Protein AF-A0A1E7EPD3-F1 (afdb_monomer_lite)

Radius of gyration: 16.12 Å; chains: 1; bounding box: 49×32×37 Å

Organism: NCBI:txid635003

pLDDT: mean 87.14, std 15.81, range [34.03, 98.56]

Secondary structure (DSSP, 8-state):
-----PPP-----S-EES--GGGGGTS-HHHHHHHHTEEEEE--HHHHHHGGGS--SS---TT-EEEEEGGGTTS-GGGS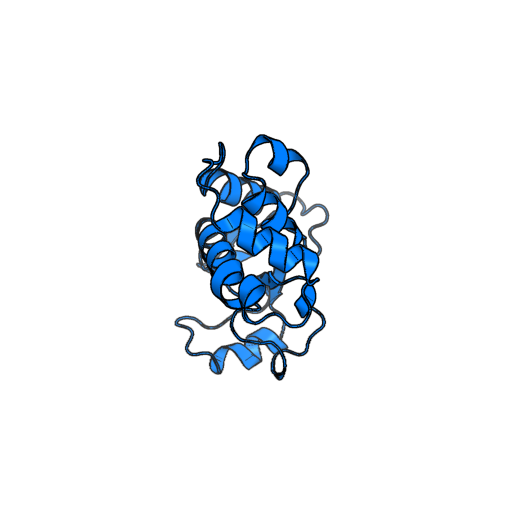PTTSEEE-SSTTHHHHHHHHHIIIIITTT-TTS-HHHHHHHHHHHT--PPPSS-HHHHHHHHHHTT--EETTEE-

Sequence (155 aa):
MLVNNLPERKDGSFPVVLYQESDEHKLTAYQCLLRKQLELFEADEDDVRCSTRQGRTAPIKLGQVGLRCRHCAGVQLAARTKGAAYYSQTVEGIYQIAQNMSKVHLCERCYRIPRDVRRQLIVLRSDCRRAIGGKEYWSENIRSLGVYVEEGILR

Structure (mmCIF, N/CA/C/O backbone):
data_AF-A0A1E7EPD3-F1
#
_entry.id   AF-A0A1E7EPD3-F1
#
loop_
_atom_site.group_PDB
_atom_site.id
_atom_site.type_symbol
_atom_site.label_atom_id
_atom_site.label_alt_id
_atom_site.label_comp_id
_atom_site.label_asym_id
_atom_site.label_entity_id
_atom_site.label_seq_id
_atom_site.pdbx_PDB_ins_code
_atom_site.Cartn_x
_atom_site.Cartn_y
_atom_site.Cartn_z
_atom_site.occupancy
_atom_site.B_iso_or_equiv
_atom_site.auth_seq_id
_atom_site.auth_comp_id
_atom_site.auth_asym_id
_atom_site.auth_atom_id
_atom_site.pdbx_PDB_model_num
ATOM 1 N N . MET A 1 1 ? -36.359 15.183 15.515 1.00 36.44 1 MET A N 1
ATOM 2 C CA . MET A 1 1 ? -35.625 13.901 15.517 1.00 36.44 1 MET A CA 1
ATOM 3 C C . MET A 1 1 ? -34.859 13.839 14.207 1.00 36.44 1 MET A C 1
ATOM 5 O O . MET A 1 1 ? -35.481 13.684 13.167 1.00 36.44 1 MET A O 1
ATOM 9 N N . LEU A 1 2 ? -33.560 14.144 14.234 1.00 34.03 2 LEU A N 1
ATOM 10 C CA . LEU A 1 2 ? -32.726 14.180 13.032 1.00 34.03 2 LEU A CA 1
ATOM 11 C C . LEU A 1 2 ? -32.386 12.741 12.647 1.00 34.03 2 LEU A C 1
ATOM 13 O O . LEU A 1 2 ? -31.666 12.053 13.365 1.00 34.03 2 LEU A O 1
ATOM 17 N N . VAL A 1 3 ? -32.967 12.284 11.542 1.00 36.56 3 VAL A N 1
ATOM 18 C CA . VAL A 1 3 ? -32.624 11.009 10.918 1.00 36.56 3 VAL A CA 1
ATOM 19 C C . VAL A 1 3 ? -31.264 11.223 10.258 1.00 36.56 3 VAL A C 1
ATOM 21 O O . VAL A 1 3 ? -31.161 11.916 9.246 1.00 36.56 3 VAL A O 1
ATOM 24 N N . ASN A 1 4 ? -30.207 10.716 10.891 1.00 36.16 4 ASN A N 1
ATOM 25 C CA . ASN A 1 4 ? -28.867 10.698 10.319 1.00 36.16 4 ASN A CA 1
ATOM 26 C C . ASN A 1 4 ? -28.889 9.787 9.086 1.00 36.16 4 ASN A C 1
ATOM 28 O O . ASN A 1 4 ? -28.739 8.574 9.199 1.00 36.16 4 ASN A O 1
ATOM 32 N N . ASN A 1 5 ? -29.096 10.382 7.911 1.00 39.28 5 ASN A N 1
ATOM 33 C CA . ASN A 1 5 ? -28.834 9.743 6.627 1.00 39.28 5 ASN A CA 1
ATOM 34 C C . ASN A 1 5 ? -27.314 9.608 6.460 1.00 39.28 5 ASN A C 1
ATOM 36 O O . ASN A 1 5 ? -26.681 10.428 5.796 1.00 39.28 5 ASN A O 1
ATOM 40 N N . LEU A 1 6 ? -26.717 8.588 7.085 1.00 41.56 6 LEU A N 1
ATOM 41 C CA . LEU A 1 6 ? -25.477 8.047 6.541 1.00 41.56 6 LEU A CA 1
ATOM 42 C C . LEU A 1 6 ? -25.839 7.351 5.222 1.00 41.56 6 LEU A C 1
ATOM 44 O O . LEU A 1 6 ? -26.786 6.563 5.210 1.00 41.56 6 LEU A O 1
ATOM 48 N N . PRO A 1 7 ? -25.135 7.640 4.117 1.00 41.34 7 PRO A N 1
ATOM 49 C CA . PRO A 1 7 ? -25.378 6.948 2.862 1.00 41.34 7 PRO A CA 1
ATOM 50 C C . PRO A 1 7 ? -25.185 5.443 3.073 1.00 41.34 7 PRO A C 1
ATOM 52 O O . PRO A 1 7 ? -24.144 5.004 3.567 1.00 41.34 7 PRO A O 1
ATOM 55 N N . GLU A 1 8 ? -26.213 4.669 2.725 1.00 40.56 8 GLU A N 1
ATOM 56 C CA . GLU A 1 8 ? -26.187 3.207 2.715 1.00 40.56 8 GLU A CA 1
ATOM 57 C C . GLU A 1 8 ? -24.937 2.715 1.967 1.00 40.56 8 GLU A C 1
ATOM 59 O O . GLU A 1 8 ? -24.732 3.028 0.790 1.00 40.56 8 GLU A O 1
ATOM 64 N N . ARG A 1 9 ? -24.080 1.958 2.670 1.00 47.81 9 ARG A N 1
ATOM 65 C CA . ARG A 1 9 ? -22.883 1.318 2.110 1.00 47.81 9 ARG A CA 1
ATOM 66 C C . ARG A 1 9 ? -23.313 0.336 1.014 1.00 47.81 9 ARG A C 1
ATOM 68 O O . ARG A 1 9 ? -23.762 -0.765 1.316 1.00 47.81 9 ARG A O 1
ATOM 75 N N . LYS A 1 10 ? -23.163 0.719 -0.255 1.00 47.12 10 LYS A N 1
ATOM 76 C CA . LYS A 1 10 ? -23.269 -0.209 -1.389 1.00 47.12 10 LYS A CA 1
ATOM 77 C C . LYS A 1 10 ? -21.983 -1.036 -1.478 1.00 47.12 10 LYS A C 1
ATOM 79 O O . LYS A 1 10 ? -20.938 -0.470 -1.770 1.00 47.12 10 LYS A O 1
ATOM 84 N N . ASP A 1 11 ? -22.082 -2.334 -1.180 1.00 48.59 11 ASP A N 1
ATOM 85 C CA . ASP A 1 11 ? -21.107 -3.410 -1.436 1.00 48.59 11 ASP A CA 1
ATOM 86 C C . ASP A 1 11 ? -19.619 -3.019 -1.380 1.00 48.59 11 ASP A C 1
ATOM 88 O O . ASP A 1 11 ? -18.936 -2.861 -2.390 1.00 48.59 11 ASP A O 1
ATOM 92 N N . GLY A 1 12 ? -19.111 -2.924 -0.147 1.00 51.66 12 GLY A N 1
ATOM 93 C CA . GLY A 1 12 ? -17.693 -2.824 0.197 1.00 51.66 12 GLY A CA 1
ATOM 94 C C . GLY A 1 12 ? -17.217 -4.063 0.958 1.00 51.66 12 GLY A C 1
ATOM 95 O O . GLY A 1 12 ? -16.880 -3.965 2.134 1.00 51.66 12 GLY A O 1
ATOM 96 N N . SER A 1 13 ? -17.220 -5.245 0.326 1.00 73.56 13 SER A N 1
ATOM 97 C CA . SER A 1 13 ? -16.609 -6.436 0.929 1.00 73.56 13 SER A CA 1
ATOM 98 C C . SER A 1 13 ? -15.105 -6.411 0.679 1.00 73.56 13 SER A C 1
ATOM 100 O O . SER A 1 13 ? -14.641 -6.678 -0.432 1.00 73.56 13 SER A O 1
ATOM 102 N N . PHE A 1 14 ? -14.325 -6.096 1.706 1.00 86.62 14 PHE A N 1
ATOM 103 C CA . PHE A 1 14 ? -12.897 -6.365 1.659 1.00 86.62 14 PHE A CA 1
ATOM 104 C C . PHE A 1 14 ? -12.641 -7.876 1.475 1.00 86.62 14 PHE A C 1
ATOM 106 O O . PHE A 1 14 ? -13.402 -8.698 1.988 1.00 86.62 14 PHE A O 1
ATOM 113 N N . PRO A 1 15 ? -11.556 -8.271 0.786 1.00 94.62 15 PRO A N 1
ATOM 114 C CA . PRO A 1 15 ? -10.511 -7.416 0.226 1.00 94.62 15 PRO A CA 1
ATOM 115 C C . PRO A 1 15 ? -10.867 -6.799 -1.139 1.00 94.62 15 PRO A C 1
ATOM 117 O O . PRO A 1 15 ? -11.561 -7.413 -1.943 1.00 94.62 15 PRO A O 1
ATOM 120 N N . VAL A 1 16 ? -10.307 -5.620 -1.438 1.00 95.75 16 VAL A N 1
ATOM 121 C CA . VAL A 1 16 ? -10.457 -4.942 -2.742 1.00 95.75 16 VAL A CA 1
ATOM 122 C C . VAL A 1 16 ? -9.097 -4.638 -3.366 1.00 95.75 16 VAL A C 1
ATOM 124 O O . VAL A 1 16 ? -8.230 -4.033 -2.734 1.00 95.75 16 VAL A O 1
ATOM 127 N N . VAL A 1 17 ? -8.887 -5.062 -4.615 1.00 96.88 17 VAL A N 1
ATOM 128 C CA . VAL A 1 17 ? -7.661 -4.756 -5.373 1.00 96.88 17 VAL A CA 1
ATOM 129 C C . VAL A 1 17 ? -7.631 -3.267 -5.711 1.00 96.88 17 VAL A C 1
ATOM 131 O O . VAL A 1 17 ? -8.635 -2.712 -6.141 1.00 96.88 17 VAL A O 1
ATOM 134 N N . LEU A 1 18 ? -6.473 -2.622 -5.542 1.00 95.94 18 LEU A N 1
ATOM 135 C CA . LEU A 1 18 ? -6.362 -1.174 -5.741 1.00 95.94 18 LEU A CA 1
ATOM 136 C C . LEU A 1 18 ? -6.504 -0.733 -7.196 1.00 95.94 18 LEU A C 1
ATOM 138 O O . LEU A 1 18 ? -6.889 0.403 -7.444 1.00 95.94 18 LEU A O 1
ATOM 142 N N . TYR A 1 19 ? -6.114 -1.572 -8.152 1.00 97.00 19 TYR A N 1
ATOM 143 C CA . TYR A 1 19 ? -6.129 -1.185 -9.558 1.00 97.00 19 TYR A CA 1
ATOM 144 C C . TYR A 1 19 ? -7.549 -0.933 -10.074 1.00 97.00 19 TYR A C 1
ATOM 146 O O . TYR A 1 19 ? -8.440 -1.757 -9.882 1.00 97.00 19 TYR A O 1
ATOM 154 N N . GLN A 1 20 ? -7.703 0.166 -10.807 1.00 94.69 20 GLN A N 1
ATOM 155 C CA . GLN A 1 20 ? -8.887 0.495 -11.594 1.00 94.69 20 GLN A CA 1
ATOM 156 C C . GLN A 1 20 ? -8.468 0.881 -13.014 1.00 94.69 20 GLN A C 1
ATOM 158 O O . GLN A 1 20 ? -7.373 1.399 -13.218 1.00 94.69 20 GLN A O 1
ATOM 163 N N . GLU A 1 21 ? -9.339 0.673 -14.001 1.00 94.56 21 GLU A N 1
ATOM 164 C CA . GLU A 1 21 ? -9.034 0.983 -15.410 1.00 94.56 21 GLU A CA 1
ATOM 165 C C . GLU A 1 21 ? -8.655 2.460 -15.618 1.00 94.56 21 GLU A C 1
ATOM 167 O O . GLU A 1 21 ? -7.738 2.772 -16.377 1.00 94.56 21 GLU A O 1
ATOM 172 N N . SER A 1 22 ? -9.268 3.375 -14.856 1.00 92.69 22 SER A N 1
ATOM 173 C CA . SER A 1 22 ? -8.950 4.809 -14.882 1.00 92.69 22 SER A CA 1
ATOM 174 C C . SER A 1 22 ? -7.504 5.137 -14.494 1.00 92.69 22 SER A C 1
ATOM 176 O O . SER A 1 22 ? -7.017 6.220 -14.834 1.00 92.69 22 SER A O 1
ATOM 178 N N . ASP A 1 23 ? -6.804 4.224 -13.809 1.00 94.44 23 ASP A N 1
ATOM 179 C CA . ASP A 1 23 ? -5.403 4.398 -13.427 1.00 94.44 23 ASP A CA 1
ATOM 180 C C . ASP A 1 23 ? -4.511 4.600 -14.653 1.00 94.44 23 ASP A C 1
ATOM 182 O O . ASP A 1 23 ? -3.563 5.377 -14.589 1.00 94.44 23 ASP A O 1
ATOM 186 N N . GLU A 1 24 ? -4.815 3.958 -15.784 1.00 93.50 24 GLU A N 1
ATOM 187 C CA . GLU A 1 24 ? -3.968 3.999 -16.986 1.00 93.50 24 GLU A CA 1
ATOM 188 C C . GLU A 1 24 ? -3.881 5.394 -17.617 1.00 93.50 24 GLU A C 1
ATOM 190 O O . GLU A 1 24 ? -2.916 5.707 -18.312 1.00 93.50 24 GLU A O 1
ATOM 195 N N . HIS A 1 25 ? -4.844 6.266 -17.315 1.00 92.44 25 HIS A N 1
ATOM 196 C CA . HIS A 1 25 ? -4.864 7.654 -17.773 1.00 92.44 25 HIS A CA 1
ATOM 197 C C . HIS A 1 25 ? -4.261 8.640 -16.766 1.00 92.44 25 HIS A C 1
ATOM 199 O O . HIS A 1 25 ? -4.110 9.824 -17.074 1.00 92.44 25 HIS A O 1
ATOM 205 N N . LYS A 1 26 ? -3.963 8.189 -15.543 1.00 92.75 26 LYS A N 1
ATOM 206 C CA . LYS A 1 26 ? -3.548 9.057 -14.431 1.00 92.75 26 LYS A CA 1
ATOM 207 C C . LYS A 1 26 ? -2.172 8.691 -13.891 1.00 92.75 26 LYS A C 1
ATOM 209 O O . LYS A 1 26 ? -1.413 9.579 -13.516 1.00 92.75 26 LYS A O 1
ATOM 214 N N . LEU A 1 27 ? -1.824 7.414 -13.867 1.00 93.75 27 LEU A N 1
ATOM 215 C CA . LEU A 1 27 ? -0.644 6.882 -13.201 1.00 93.75 27 LEU A CA 1
ATOM 216 C C . LEU A 1 27 ? 0.385 6.349 -14.200 1.00 93.75 27 LEU A C 1
ATOM 218 O O . LEU A 1 27 ? 0.097 6.099 -15.368 1.00 93.75 27 LEU A O 1
ATOM 222 N N . THR A 1 28 ? 1.624 6.176 -13.741 1.00 93.62 28 THR A N 1
ATOM 223 C CA . THR A 1 28 ? 2.655 5.523 -14.561 1.00 93.62 28 THR A CA 1
ATOM 224 C C . THR A 1 28 ? 2.386 4.026 -14.678 1.00 93.62 28 THR A C 1
ATOM 226 O O . THR A 1 28 ? 1.778 3.421 -13.794 1.00 93.62 28 THR A O 1
ATOM 229 N N . ALA A 1 29 ? 2.947 3.384 -15.708 1.00 95.25 29 ALA A N 1
ATOM 230 C CA . ALA A 1 29 ? 2.900 1.926 -15.849 1.00 95.25 29 ALA A CA 1
ATOM 231 C C . ALA A 1 29 ? 3.409 1.196 -14.589 1.00 95.25 29 ALA A C 1
ATOM 233 O O . ALA A 1 29 ? 2.841 0.179 -14.194 1.00 95.25 29 ALA A O 1
ATOM 234 N N . TYR A 1 30 ? 4.431 1.745 -13.916 1.00 95.75 30 TYR A N 1
ATOM 235 C CA . TYR A 1 30 ? 4.903 1.245 -12.623 1.00 95.75 30 TYR A CA 1
ATOM 236 C C . TYR A 1 30 ? 3.794 1.255 -11.564 1.00 95.75 30 TYR A C 1
ATOM 238 O O . TYR A 1 30 ? 3.548 0.241 -10.914 1.00 95.75 30 TYR A O 1
ATOM 246 N N . GLN A 1 31 ? 3.121 2.393 -11.387 1.00 95.56 31 GLN A N 1
ATOM 247 C CA . GLN A 1 31 ? 2.075 2.546 -10.380 1.00 95.56 31 GLN A CA 1
ATOM 248 C C . GLN A 1 31 ? 0.836 1.704 -10.704 1.00 95.56 31 GLN A C 1
ATOM 250 O O . GLN A 1 31 ? 0.291 1.080 -9.794 1.00 95.56 31 GLN A O 1
ATOM 255 N N . CYS A 1 32 ? 0.436 1.608 -11.976 1.00 96.75 32 CYS A N 1
ATOM 256 C CA . CYS A 1 32 ? -0.636 0.708 -12.408 1.00 96.75 32 CYS A CA 1
ATOM 257 C C . CYS A 1 32 ? -0.286 -0.751 -12.095 1.00 96.75 32 CYS A C 1
ATOM 259 O O . CYS A 1 32 ? -1.076 -1.466 -11.477 1.00 96.75 32 CYS A O 1
ATOM 261 N N . LEU A 1 33 ? 0.922 -1.198 -12.465 1.00 97.69 33 LEU A N 1
ATOM 262 C CA . LEU A 1 33 ? 1.365 -2.563 -12.191 1.00 97.69 33 LEU A CA 1
ATOM 263 C C . LEU A 1 33 ? 1.429 -2.841 -10.687 1.00 97.69 33 LEU A C 1
ATOM 265 O O . LEU A 1 33 ? 0.998 -3.910 -10.257 1.00 97.69 33 LEU A O 1
ATOM 269 N N . LEU A 1 34 ? 1.921 -1.884 -9.895 1.00 97.62 34 LEU A N 1
ATOM 270 C CA . LEU A 1 34 ? 1.959 -1.976 -8.440 1.00 97.62 34 LEU A CA 1
ATOM 271 C C . LEU A 1 34 ? 0.551 -2.140 -7.863 1.00 97.62 34 LEU A C 1
ATOM 273 O O . LEU A 1 34 ? 0.318 -3.085 -7.116 1.00 97.62 34 LEU A O 1
ATOM 277 N N . ARG A 1 35 ? -0.402 -1.287 -8.251 1.00 97.81 35 ARG A N 1
ATOM 278 C CA . ARG A 1 35 ? -1.794 -1.350 -7.775 1.00 97.81 35 ARG A CA 1
ATOM 279 C C . ARG A 1 35 ? -2.474 -2.676 -8.117 1.00 97.81 35 ARG A C 1
ATOM 281 O O . ARG A 1 35 ? -3.232 -3.183 -7.300 1.00 97.81 35 ARG A O 1
ATOM 288 N N . LYS A 1 36 ? -2.121 -3.318 -9.240 1.00 98.44 36 LYS A N 1
ATOM 289 C CA . LYS A 1 36 ? -2.599 -4.675 -9.584 1.00 98.44 36 LYS A CA 1
ATOM 290 C C . LYS A 1 36 ? -2.130 -5.759 -8.597 1.00 98.44 36 LYS A C 1
ATOM 292 O O . LYS A 1 36 ? -2.750 -6.822 -8.535 1.00 98.44 36 LYS A O 1
ATOM 297 N N . GLN A 1 37 ? -1.056 -5.516 -7.833 1.00 98.56 37 GLN A N 1
ATOM 298 C CA . GLN A 1 37 ? -0.485 -6.463 -6.857 1.00 98.56 37 GLN A CA 1
ATOM 299 C C . GLN A 1 37 ? -0.933 -6.206 -5.413 1.00 98.56 37 GLN A C 1
ATOM 301 O O . GLN A 1 37 ? -0.556 -6.959 -4.509 1.00 98.56 37 GLN A O 1
ATOM 306 N N . LEU A 1 38 ? -1.694 -5.140 -5.186 1.00 98.31 38 LEU A N 1
ATOM 307 C CA . LEU A 1 38 ? -2.052 -4.664 -3.861 1.00 98.31 38 LEU A CA 1
ATOM 308 C C . LEU A 1 38 ? -3.557 -4.719 -3.668 1.00 98.31 38 LEU A C 1
ATOM 310 O O . LEU A 1 38 ? -4.321 -4.398 -4.576 1.00 98.31 38 LEU A O 1
ATOM 314 N N . GLU A 1 39 ? -3.963 -5.077 -2.462 1.00 97.69 39 GLU A N 1
ATOM 315 C CA . GLU A 1 39 ? -5.357 -5.022 -2.050 1.00 97.69 39 GLU A CA 1
ATOM 316 C C . GLU A 1 39 ? -5.483 -4.379 -0.674 1.00 97.69 39 GLU A C 1
ATOM 318 O O . GLU A 1 39 ? -4.609 -4.537 0.190 1.00 97.69 39 GLU A O 1
ATOM 323 N N . LEU A 1 40 ? -6.569 -3.637 -0.490 1.00 97.31 40 LEU A N 1
ATOM 324 C CA . LEU A 1 40 ? -7.026 -3.245 0.829 1.00 97.31 40 LEU A CA 1
ATOM 325 C C . LEU A 1 40 ? -7.730 -4.425 1.486 1.00 97.31 40 LEU A C 1
ATOM 327 O O . LEU A 1 40 ? -8.340 -5.250 0.805 1.00 97.31 40 LEU A O 1
ATOM 331 N N . PHE A 1 41 ? -7.654 -4.489 2.807 1.00 96.19 41 PHE A N 1
ATOM 332 C CA . PHE A 1 41 ? -8.328 -5.502 3.606 1.00 96.19 41 PHE A CA 1
ATOM 333 C C . PHE A 1 41 ? -8.669 -4.953 4.990 1.00 96.19 41 PHE A C 1
ATOM 335 O O . PHE A 1 41 ? -8.012 -4.024 5.452 1.00 96.19 41 PHE A O 1
ATOM 342 N N . GLU A 1 42 ? -9.640 -5.558 5.663 1.00 95.44 42 GLU A N 1
ATOM 343 C CA . GLU A 1 42 ? -9.917 -5.289 7.074 1.00 95.44 42 GLU A CA 1
ATOM 344 C C . GLU A 1 42 ? -9.094 -6.214 7.970 1.00 95.44 42 GLU A C 1
ATOM 346 O O . GLU A 1 42 ? -9.012 -7.418 7.720 1.00 95.44 42 GLU A O 1
ATOM 351 N N . ALA A 1 43 ? -8.489 -5.639 9.009 1.00 94.44 43 ALA A N 1
ATOM 352 C CA . ALA A 1 43 ? -7.800 -6.391 10.045 1.00 94.44 43 ALA A CA 1
ATOM 353 C C . ALA A 1 43 ? -8.770 -7.324 10.768 1.00 94.44 43 ALA A C 1
ATOM 355 O O . ALA A 1 43 ? -9.796 -6.876 11.293 1.00 94.44 43 ALA A O 1
ATOM 356 N N . ASP A 1 44 ? -8.393 -8.593 10.859 1.00 92.88 44 ASP A N 1
ATOM 357 C CA . ASP A 1 44 ? -9.118 -9.582 11.637 1.00 92.88 44 ASP A CA 1
ATOM 358 C C . ASP A 1 44 ? -8.550 -9.732 13.061 1.00 92.88 44 ASP A C 1
ATOM 360 O O . ASP A 1 44 ? -7.643 -9.029 13.519 1.00 92.88 44 ASP A O 1
ATOM 364 N N . GLU A 1 45 ? -9.125 -10.675 13.790 1.00 92.00 45 GLU A N 1
ATOM 365 C CA . GLU A 1 45 ? -8.724 -11.049 15.139 1.00 92.00 45 GLU A CA 1
ATOM 366 C C . GLU A 1 45 ? -7.259 -11.535 15.233 1.00 92.00 45 GLU A C 1
ATOM 368 O O . GLU A 1 45 ? -6.565 -11.264 16.222 1.00 92.00 45 GLU A O 1
ATOM 373 N N . ASP A 1 46 ? -6.749 -12.226 14.210 1.00 88.81 46 ASP A N 1
ATOM 374 C CA . ASP A 1 46 ? -5.360 -12.687 14.176 1.00 88.81 46 ASP A CA 1
ATOM 375 C C . ASP A 1 46 ? -4.387 -11.529 13.929 1.00 88.81 46 ASP A C 1
ATOM 377 O O . ASP A 1 46 ? -3.315 -11.482 14.550 1.00 88.81 46 ASP A O 1
ATOM 381 N N . ASP A 1 47 ? -4.761 -10.569 13.081 1.00 90.50 47 ASP A N 1
ATOM 382 C CA . ASP A 1 47 ? -3.997 -9.343 12.847 1.00 90.50 47 ASP A CA 1
ATOM 383 C C . ASP A 1 47 ? -3.829 -8.533 14.140 1.00 90.50 47 ASP A C 1
ATOM 385 O O . ASP A 1 47 ? -2.717 -8.094 14.466 1.00 90.50 47 ASP A O 1
ATOM 389 N N . VAL A 1 48 ? -4.910 -8.381 14.914 1.00 90.94 48 VAL A N 1
ATOM 390 C CA . VAL A 1 48 ? -4.895 -7.678 16.206 1.00 90.94 48 VAL A CA 1
ATOM 391 C C . VAL A 1 48 ? -4.000 -8.408 17.206 1.00 90.94 48 VAL A C 1
ATOM 393 O O . VAL A 1 48 ? -3.119 -7.781 17.805 1.00 90.94 48 VAL A O 1
ATOM 396 N N . ARG A 1 49 ? -4.140 -9.733 17.345 1.00 87.25 49 ARG A N 1
ATOM 397 C CA . ARG A 1 49 ? -3.292 -10.549 18.237 1.00 87.25 49 ARG A CA 1
ATOM 398 C C . ARG A 1 49 ? -1.810 -10.476 17.882 1.00 87.25 49 ARG A C 1
ATOM 400 O O . ARG A 1 49 ? -0.958 -10.426 18.768 1.00 87.25 49 ARG A O 1
ATOM 407 N N . CYS A 1 50 ? -1.483 -10.467 16.591 1.00 79.94 50 CYS A N 1
ATOM 408 C CA . CYS A 1 50 ? -0.100 -10.418 16.120 1.00 79.94 50 CYS A CA 1
ATOM 409 C C . CYS A 1 50 ? 0.493 -8.998 16.119 1.00 79.94 50 CYS A C 1
ATOM 411 O O . CYS A 1 50 ? 1.709 -8.849 15.953 1.00 79.94 50 CYS A O 1
ATOM 413 N N . SER A 1 51 ? -0.328 -7.960 16.320 1.00 71.81 51 SER A N 1
ATOM 414 C CA . SER A 1 51 ? 0.075 -6.549 16.235 1.00 71.81 51 SER A CA 1
ATOM 415 C C . SER A 1 51 ? 1.155 -6.149 17.251 1.00 71.81 51 SER A C 1
ATOM 417 O O . SER A 1 51 ? 2.025 -5.332 16.940 1.00 71.81 51 SER A O 1
ATOM 419 N N . THR A 1 52 ? 1.169 -6.794 18.419 1.00 58.41 52 THR A N 1
ATOM 420 C CA . THR A 1 52 ? 2.113 -6.561 19.526 1.00 58.41 52 THR A CA 1
ATOM 421 C C . THR A 1 52 ? 3.535 -7.049 19.243 1.00 58.41 52 THR A C 1
ATOM 423 O O . THR A 1 52 ? 4.478 -6.623 19.903 1.00 58.41 52 THR A O 1
ATOM 426 N N . ARG A 1 53 ? 3.728 -7.909 18.233 1.00 55.75 53 ARG A N 1
ATOM 427 C CA . ARG A 1 53 ? 5.027 -8.541 17.937 1.00 55.75 53 ARG A CA 1
ATOM 428 C C . ARG A 1 53 ? 5.944 -7.717 17.027 1.00 55.75 53 ARG A C 1
ATOM 430 O O . ARG A 1 53 ? 7.085 -8.112 16.817 1.00 55.75 53 ARG A O 1
ATOM 437 N N . GLN A 1 54 ? 5.468 -6.615 16.436 1.00 56.94 54 GLN A N 1
ATOM 438 C CA . GLN A 1 54 ? 6.129 -5.998 15.270 1.00 56.94 54 GLN A CA 1
ATOM 439 C C . GLN A 1 54 ? 6.735 -4.596 15.478 1.00 56.94 54 GLN A C 1
ATOM 441 O O . GLN A 1 54 ? 7.021 -3.926 14.488 1.00 56.94 54 GLN A O 1
ATOM 446 N N . GLY A 1 55 ? 6.976 -4.138 16.714 1.00 58.75 55 GLY A N 1
ATOM 447 C CA . GLY A 1 55 ? 7.638 -2.837 16.947 1.00 58.75 55 GLY A CA 1
ATOM 448 C C . GLY A 1 55 ? 6.881 -1.649 16.333 1.00 58.75 55 GLY A C 1
ATOM 449 O O . GLY A 1 55 ? 7.487 -0.677 15.885 1.00 58.75 55 GLY A O 1
ATOM 450 N N . ARG A 1 56 ? 5.551 -1.769 16.239 1.00 66.69 56 ARG A N 1
ATOM 451 C CA . ARG A 1 56 ? 4.658 -0.722 15.739 1.00 66.69 56 ARG A CA 1
ATOM 452 C C . ARG A 1 56 ? 4.468 0.351 16.806 1.00 66.69 56 ARG A C 1
ATOM 454 O O . ARG A 1 56 ? 4.389 0.038 17.988 1.00 66.69 56 ARG A O 1
ATOM 461 N N . THR A 1 57 ? 4.323 1.598 16.370 1.00 68.31 57 THR A N 1
ATOM 462 C CA . THR A 1 57 ? 4.020 2.736 17.251 1.00 68.31 57 THR A CA 1
ATOM 463 C C . THR A 1 57 ? 2.570 2.748 17.735 1.00 68.31 57 THR A C 1
ATOM 465 O O . THR A 1 57 ? 2.290 3.342 18.770 1.00 68.31 57 THR A O 1
ATOM 468 N N . ALA A 1 58 ? 1.654 2.084 17.019 1.00 78.38 58 ALA A N 1
ATOM 469 C CA . ALA A 1 58 ? 0.245 1.971 17.384 1.00 78.38 58 ALA A CA 1
ATOM 470 C C . ALA A 1 58 ? -0.276 0.531 17.191 1.00 78.38 58 ALA A C 1
ATOM 472 O O . ALA A 1 58 ? 0.128 -0.137 16.228 1.00 78.38 58 ALA A O 1
ATOM 473 N N . PRO A 1 59 ? -1.165 0.047 18.080 1.00 85.81 59 PRO A N 1
ATOM 474 C CA . PRO A 1 59 ? -1.797 -1.263 17.946 1.00 85.81 59 PRO A CA 1
ATOM 475 C C . PRO A 1 59 ? -2.799 -1.282 16.784 1.00 85.81 59 PRO A C 1
ATOM 477 O O . PRO A 1 59 ? -3.462 -0.281 16.519 1.00 85.81 59 PRO A O 1
ATOM 480 N N . ILE A 1 60 ? -2.936 -2.438 16.127 1.00 91.12 60 ILE A N 1
ATOM 481 C CA . ILE A 1 60 ? -3.970 -2.655 15.101 1.00 91.12 60 ILE A CA 1
ATOM 482 C C . ILE A 1 60 ? -5.321 -2.822 15.795 1.00 91.12 60 ILE A C 1
ATOM 484 O O . ILE A 1 60 ? -5.399 -3.453 16.853 1.00 91.12 60 ILE A O 1
ATOM 488 N N . LYS A 1 61 ? -6.378 -2.268 15.204 1.00 92.94 61 LYS A N 1
ATOM 489 C CA . LYS A 1 61 ? -7.757 -2.421 15.683 1.00 92.94 61 LYS A CA 1
ATOM 490 C C . LYS A 1 61 ? -8.549 -3.350 14.769 1.00 92.94 61 LYS A C 1
ATOM 492 O O . LYS A 1 61 ? -8.309 -3.377 13.568 1.00 92.94 61 LYS A O 1
ATOM 497 N N . LEU A 1 62 ? -9.493 -4.096 15.341 1.00 93.62 62 LEU A N 1
ATOM 498 C CA . LEU A 1 62 ? -10.391 -4.959 14.573 1.00 93.62 62 LEU A CA 1
ATOM 499 C C . LEU A 1 62 ? -11.172 -4.118 13.552 1.00 93.62 62 LEU A C 1
ATOM 501 O O . LEU A 1 62 ? -11.692 -3.050 13.898 1.00 93.62 62 LEU A O 1
ATOM 505 N N . GLY A 1 63 ? -11.216 -4.578 12.302 1.00 93.94 63 GLY A N 1
ATOM 506 C CA . GLY A 1 63 ? -11.827 -3.850 11.190 1.00 93.94 63 GLY A CA 1
ATOM 507 C C . GLY A 1 63 ? -11.048 -2.604 10.757 1.00 93.94 63 GLY A C 1
ATOM 508 O O . GLY A 1 63 ? -11.610 -1.739 10.098 1.00 93.94 63 GLY A O 1
ATOM 509 N N . GLN A 1 64 ? -9.785 -2.444 11.170 1.00 95.25 64 GLN A N 1
ATOM 510 C CA . GLN A 1 64 ? -8.926 -1.394 10.628 1.00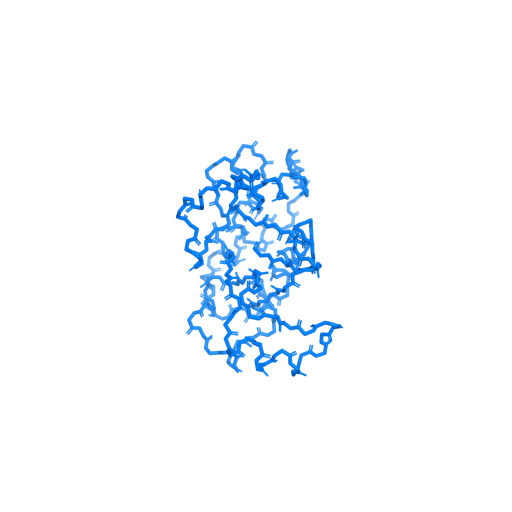 95.25 64 GLN A CA 1
ATOM 511 C C . GLN A 1 64 ? -8.522 -1.753 9.200 1.00 95.25 64 GLN A C 1
ATOM 513 O O . GLN A 1 64 ? -7.972 -2.830 8.964 1.00 95.25 64 GLN A O 1
ATOM 518 N N . VAL A 1 65 ? -8.709 -0.828 8.264 1.00 96.00 65 VAL A N 1
ATOM 519 C CA . VAL A 1 65 ? -8.298 -1.021 6.876 1.00 96.00 65 VAL A CA 1
ATOM 520 C C . VAL A 1 65 ? -6.774 -0.958 6.763 1.00 96.00 65 VAL A C 1
ATOM 522 O O . VAL A 1 65 ? -6.113 0.019 7.132 1.00 96.00 65 VAL A O 1
ATOM 525 N N . GLY A 1 66 ? -6.205 -2.040 6.245 1.00 95.56 66 GLY A N 1
ATOM 526 C CA . GLY A 1 66 ? -4.800 -2.187 5.908 1.00 95.56 66 GLY A CA 1
ATOM 527 C C . GLY A 1 66 ? -4.582 -2.341 4.408 1.00 95.56 66 GLY A C 1
ATOM 528 O O . GLY A 1 66 ? -5.507 -2.543 3.627 1.00 95.56 66 GLY A O 1
ATOM 529 N N . LEU A 1 67 ? -3.315 -2.284 4.007 1.00 97.12 67 LEU A N 1
ATOM 530 C CA . LEU A 1 67 ? -2.852 -2.580 2.657 1.00 97.12 67 LEU A CA 1
ATOM 531 C C . LEU A 1 67 ? -1.975 -3.828 2.696 1.00 97.12 67 LEU A C 1
ATOM 533 O O . LEU A 1 67 ? -1.015 -3.880 3.473 1.00 97.12 67 LEU A O 1
ATOM 537 N N . ARG A 1 68 ? -2.243 -4.812 1.837 1.00 97.19 68 ARG A N 1
ATOM 538 C CA . ARG A 1 68 ? -1.441 -6.040 1.759 1.00 97.19 68 ARG A CA 1
ATOM 539 C C . ARG A 1 68 ? -1.071 -6.434 0.336 1.00 97.19 68 ARG A C 1
ATOM 541 O O . ARG A 1 68 ? -1.675 -6.011 -0.646 1.00 97.19 68 ARG A O 1
ATOM 548 N N . CYS A 1 69 ? -0.057 -7.285 0.251 1.00 98.12 69 CYS A N 1
ATOM 549 C CA . CYS A 1 69 ? 0.292 -8.003 -0.963 1.00 98.12 69 CYS A CA 1
ATOM 550 C C . CYS A 1 69 ? -0.769 -9.075 -1.234 1.00 98.12 69 CYS A C 1
ATOM 552 O O . CYS A 1 69 ? -0.904 -10.018 -0.447 1.00 98.12 69 CYS A O 1
ATOM 554 N N . ARG A 1 70 ? -1.468 -8.979 -2.371 1.00 97.94 70 ARG A N 1
ATOM 555 C CA . ARG A 1 70 ? -2.532 -9.933 -2.733 1.00 97.94 70 ARG A CA 1
ATOM 556 C C . ARG A 1 70 ? -2.037 -11.379 -2.841 1.00 97.94 70 ARG A C 1
ATOM 558 O O . ARG A 1 70 ? -2.744 -12.321 -2.508 1.00 97.94 70 ARG A O 1
ATOM 565 N N . HIS A 1 71 ? -0.772 -11.566 -3.226 1.00 97.38 71 HIS A N 1
ATOM 566 C CA . HIS A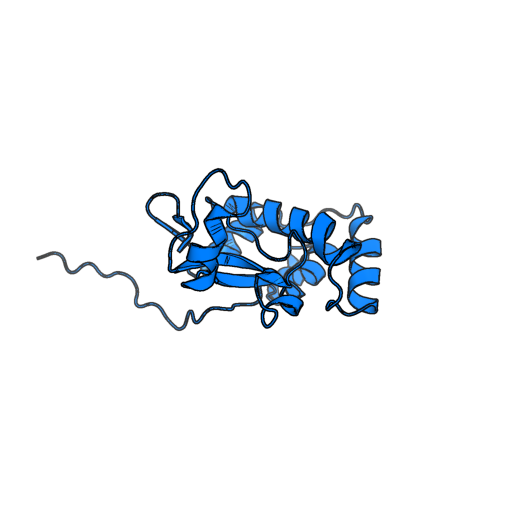 1 71 ? -0.144 -12.890 -3.356 1.00 97.38 71 HIS A CA 1
ATOM 567 C C . HIS A 1 71 ? 0.120 -13.564 -2.006 1.00 97.38 71 HIS A C 1
ATOM 569 O O . HIS A 1 71 ? 0.292 -14.781 -1.942 1.00 97.38 71 HIS A O 1
ATOM 575 N N . CYS A 1 72 ? 0.168 -12.778 -0.926 1.00 96.12 72 CYS A N 1
ATOM 576 C CA . CYS A 1 72 ? 0.381 -13.246 0.442 1.00 96.12 72 CYS A CA 1
ATOM 577 C C . CYS A 1 72 ? -0.906 -13.274 1.281 1.00 96.12 72 CYS A C 1
ATOM 579 O O . CYS A 1 72 ? -0.835 -13.658 2.449 1.00 96.12 72 CYS A O 1
ATOM 581 N N . ALA A 1 73 ? -2.060 -12.907 0.712 1.00 94.00 73 ALA A N 1
ATOM 582 C CA . ALA A 1 73 ? -3.340 -12.843 1.418 1.00 94.00 73 ALA A CA 1
ATOM 583 C C . ALA A 1 73 ? -3.681 -14.165 2.129 1.00 94.00 73 ALA A C 1
ATOM 585 O O . ALA A 1 73 ? -3.933 -14.171 3.330 1.00 94.00 73 ALA A O 1
ATOM 586 N N . GLY A 1 74 ? -3.564 -15.295 1.426 1.00 89.88 74 GLY A N 1
ATOM 587 C CA . GLY A 1 74 ? -3.822 -16.631 1.982 1.00 89.88 74 GLY A CA 1
ATOM 588 C C . GLY A 1 74 ? -2.674 -17.248 2.793 1.00 89.88 74 GLY A C 1
ATOM 589 O O . GLY A 1 74 ? -2.745 -18.415 3.160 1.00 89.88 74 GLY A O 1
ATOM 590 N N . VAL A 1 75 ? -1.579 -16.522 3.036 1.00 90.56 75 VAL A N 1
ATOM 591 C CA . VAL A 1 75 ? -0.452 -17.024 3.840 1.00 90.56 75 VAL A CA 1
ATOM 592 C C . VAL A 1 75 ? -0.695 -16.694 5.306 1.00 90.56 75 VAL A C 1
ATOM 594 O O . VAL A 1 75 ? -1.012 -15.549 5.623 1.00 90.56 75 VAL A O 1
ATOM 597 N N . GLN A 1 76 ? -0.477 -17.659 6.198 1.00 86.38 76 GLN A N 1
ATOM 598 C CA . GLN A 1 76 ? -0.536 -17.441 7.646 1.00 86.38 76 GLN A CA 1
ATOM 599 C C . GLN A 1 76 ? 0.413 -16.320 8.085 1.00 86.38 76 GLN A C 1
ATOM 601 O O . GLN A 1 76 ? 1.559 -16.260 7.635 1.00 86.38 76 GLN A O 1
ATOM 606 N N . LEU A 1 77 ? -0.032 -15.465 9.011 1.00 84.50 77 LEU A N 1
ATOM 607 C CA . LEU A 1 77 ? 0.725 -14.302 9.497 1.00 84.50 77 LEU A CA 1
ATOM 608 C C . LEU A 1 77 ? 2.163 -14.639 9.922 1.00 84.50 77 LEU A C 1
ATOM 610 O O . LEU A 1 77 ? 3.082 -13.902 9.572 1.00 84.50 77 LEU A O 1
ATOM 614 N N . ALA A 1 78 ? 2.372 -15.773 10.597 1.00 82.19 78 ALA A N 1
ATOM 615 C CA . ALA A 1 78 ? 3.694 -16.227 11.040 1.00 82.19 78 ALA A CA 1
ATOM 616 C C . ALA A 1 78 ? 4.655 -16.581 9.885 1.00 82.19 78 ALA A C 1
ATOM 618 O O . ALA A 1 78 ? 5.867 -16.462 10.036 1.00 82.19 78 ALA A O 1
ATOM 619 N N . ALA A 1 79 ? 4.123 -16.984 8.727 1.00 85.06 79 ALA A N 1
ATOM 620 C CA . ALA A 1 79 ? 4.890 -17.353 7.535 1.00 85.06 79 ALA A CA 1
ATOM 621 C C . ALA A 1 79 ? 5.001 -16.209 6.506 1.00 85.06 79 ALA A C 1
ATOM 623 O O . ALA A 1 79 ? 5.653 -16.352 5.462 1.00 85.06 79 ALA A O 1
ATOM 624 N N . ARG A 1 80 ? 4.356 -15.060 6.759 1.00 87.75 80 ARG A N 1
ATOM 625 C CA . ARG A 1 80 ? 4.467 -13.878 5.899 1.00 87.75 80 ARG A CA 1
ATOM 626 C C . ARG A 1 80 ? 5.828 -13.218 6.111 1.00 87.75 80 ARG A C 1
ATOM 628 O O . ARG A 1 80 ? 6.219 -12.871 7.221 1.00 87.75 80 ARG A O 1
ATOM 635 N N . THR A 1 81 ? 6.545 -12.970 5.019 1.00 90.44 81 THR A N 1
ATOM 636 C CA . THR A 1 81 ? 7.788 -12.189 5.072 1.00 90.44 81 THR A CA 1
ATOM 637 C C . THR A 1 81 ? 7.504 -10.739 5.472 1.00 90.44 81 THR A C 1
ATOM 639 O O . THR A 1 81 ? 6.450 -10.195 5.133 1.00 90.44 81 THR A O 1
ATOM 642 N N . LYS A 1 82 ? 8.481 -10.075 6.102 1.00 88.69 82 LYS A N 1
ATOM 643 C CA . LYS A 1 82 ? 8.410 -8.649 6.463 1.00 88.69 82 LYS A CA 1
ATOM 644 C C . LYS A 1 82 ? 7.918 -7.780 5.294 1.00 88.69 82 LYS A C 1
ATOM 646 O O . LYS A 1 82 ? 8.411 -7.908 4.174 1.00 88.69 82 LYS A O 1
ATOM 651 N N . GLY A 1 83 ? 6.987 -6.874 5.592 1.00 91.00 83 GLY A N 1
ATOM 652 C CA . GLY A 1 83 ? 6.428 -5.922 4.629 1.00 91.00 83 GLY A CA 1
ATOM 653 C C . GLY A 1 83 ? 5.292 -6.466 3.759 1.00 91.00 83 GLY A C 1
ATOM 654 O O . GLY A 1 83 ? 4.879 -5.777 2.839 1.00 91.00 83 GLY A O 1
ATOM 655 N N . ALA A 1 84 ? 4.767 -7.667 4.024 1.00 94.25 84 ALA A N 1
ATOM 656 C CA . ALA A 1 84 ? 3.620 -8.201 3.281 1.00 94.25 84 ALA A CA 1
ATOM 657 C C . ALA A 1 84 ? 2.289 -7.473 3.573 1.00 94.25 84 ALA A C 1
ATOM 659 O O . ALA A 1 84 ? 1.366 -7.568 2.768 1.00 94.25 84 ALA A O 1
ATOM 660 N N . ALA A 1 85 ? 2.190 -6.757 4.701 1.00 94.50 85 ALA A N 1
ATOM 661 C CA . ALA A 1 85 ? 1.031 -5.951 5.079 1.00 94.50 85 ALA A CA 1
ATOM 662 C C . ALA A 1 85 ? 1.451 -4.712 5.888 1.00 94.50 85 ALA A C 1
ATOM 664 O O . ALA A 1 85 ? 2.377 -4.769 6.704 1.00 94.50 85 ALA A O 1
ATOM 665 N N . TYR A 1 86 ? 0.748 -3.604 5.678 1.00 93.88 86 TYR A N 1
ATOM 666 C CA . TYR A 1 86 ? 0.943 -2.324 6.353 1.00 93.88 86 TYR A CA 1
ATOM 667 C C . TYR A 1 86 ? -0.409 -1.734 6.756 1.00 93.88 86 TYR A C 1
ATOM 669 O O . TYR A 1 86 ? -1.415 -1.976 6.102 1.00 93.88 86 TYR A O 1
ATOM 677 N N . TYR A 1 87 ? -0.403 -0.915 7.804 1.00 93.31 87 TYR A N 1
ATOM 678 C CA . TYR A 1 87 ? -1.566 -0.150 8.244 1.00 93.31 87 TYR A CA 1
ATOM 679 C C . TYR A 1 87 ? -1.156 1.314 8.297 1.00 93.31 87 TYR A C 1
ATOM 681 O O . TYR A 1 87 ? -0.121 1.640 8.885 1.00 93.31 87 TYR A O 1
ATOM 689 N N . SER A 1 88 ? -1.929 2.168 7.634 1.00 92.00 88 SER A N 1
ATOM 690 C CA . SER A 1 88 ? -1.768 3.619 7.701 1.00 92.00 88 SER A CA 1
ATOM 691 C C . SER A 1 88 ? -2.724 4.196 8.748 1.00 92.00 88 SER A C 1
ATOM 693 O O . SER A 1 88 ? -3.743 3.582 9.058 1.00 92.00 88 SER A O 1
ATOM 695 N N . GLN A 1 89 ? -2.397 5.376 9.275 1.00 90.00 89 GLN A N 1
ATOM 696 C CA . GLN A 1 89 ? -3.310 6.191 10.095 1.00 90.00 89 GLN A CA 1
ATOM 697 C C . GLN A 1 89 ? -4.065 7.233 9.257 1.00 90.00 89 GLN A C 1
ATOM 699 O O . GLN A 1 89 ? -5.044 7.809 9.714 1.00 90.00 89 GLN A O 1
ATOM 704 N N . THR A 1 90 ? -3.617 7.478 8.020 1.00 93.62 90 THR A N 1
ATOM 705 C CA . THR A 1 90 ? -4.250 8.418 7.087 1.00 93.62 90 THR A CA 1
ATOM 706 C C . THR A 1 90 ? -4.421 7.801 5.704 1.00 93.62 90 THR A C 1
ATOM 708 O O . THR A 1 90 ? -3.639 6.937 5.290 1.00 93.62 90 THR A O 1
ATOM 711 N N . VAL A 1 91 ? -5.427 8.263 4.964 1.00 94.56 91 VAL A N 1
ATOM 712 C CA . VAL A 1 91 ? -5.670 7.840 3.577 1.00 94.56 91 VAL A CA 1
ATOM 713 C C . VAL A 1 91 ? -4.472 8.200 2.689 1.00 94.56 91 VAL A C 1
ATOM 715 O O . VAL A 1 91 ? -3.964 7.376 1.934 1.00 94.56 91 VAL A O 1
ATOM 718 N N . GLU A 1 92 ? -3.922 9.395 2.880 1.00 93.94 92 GLU A N 1
ATOM 719 C CA . GLU A 1 92 ? -2.718 9.906 2.225 1.00 93.94 92 GLU A CA 1
ATOM 720 C C . GLU A 1 92 ? -1.492 9.008 2.417 1.00 93.94 92 GLU A C 1
ATOM 722 O O . GLU A 1 92 ? -0.619 8.929 1.547 1.00 93.94 92 GLU A O 1
ATOM 727 N N . GLY A 1 93 ? -1.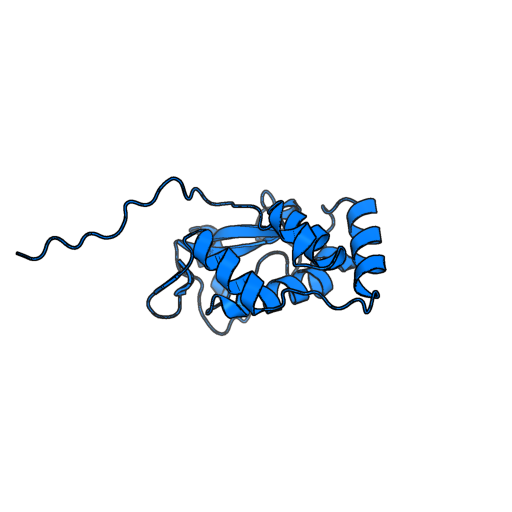393 8.356 3.577 1.00 94.31 93 GLY A N 1
ATOM 728 C CA . GLY A 1 93 ? -0.290 7.463 3.903 1.00 94.31 93 GLY A CA 1
ATOM 729 C C . GLY A 1 93 ? -0.308 6.159 3.103 1.00 94.31 93 GLY A C 1
ATOM 730 O O . GLY A 1 93 ? 0.754 5.547 2.956 1.00 94.31 93 GLY A O 1
ATOM 731 N N . ILE A 1 94 ? -1.454 5.769 2.519 1.00 95.69 94 ILE A N 1
ATOM 732 C CA . ILE A 1 94 ? -1.583 4.561 1.685 1.00 95.69 94 ILE A CA 1
ATOM 733 C C . ILE A 1 94 ? -0.590 4.590 0.518 1.00 95.69 94 ILE A C 1
ATOM 735 O O . ILE A 1 94 ? 0.080 3.590 0.252 1.00 95.69 94 ILE A O 1
ATOM 739 N N . TYR A 1 95 ? -0.415 5.754 -0.114 1.00 95.56 95 TYR A N 1
ATOM 740 C CA . TYR A 1 95 ? 0.577 5.936 -1.172 1.00 95.56 95 TYR A CA 1
ATOM 741 C C . TYR A 1 95 ? 1.984 5.546 -0.694 1.00 95.56 95 TYR A C 1
ATOM 743 O O . TYR A 1 95 ? 2.653 4.717 -1.308 1.00 95.56 95 TYR A O 1
ATOM 751 N N . GLN A 1 96 ? 2.432 6.078 0.446 1.00 94.31 96 GLN A N 1
ATOM 752 C CA . GLN A 1 96 ? 3.786 5.828 0.941 1.00 94.31 96 GLN A CA 1
ATOM 753 C C . GLN A 1 96 ? 3.999 4.363 1.341 1.00 94.31 96 GLN A C 1
ATOM 755 O O . GLN A 1 96 ? 5.054 3.789 1.047 1.00 94.31 96 GLN A O 1
ATOM 760 N N . ILE A 1 97 ? 3.017 3.734 1.995 1.00 95.38 97 ILE A N 1
ATOM 761 C CA . ILE A 1 97 ? 3.137 2.320 2.375 1.00 95.38 97 ILE A CA 1
ATOM 762 C C . ILE A 1 97 ? 3.104 1.394 1.150 1.00 95.38 97 ILE A C 1
ATOM 764 O O . ILE A 1 97 ? 3.800 0.381 1.164 1.00 95.38 97 ILE A O 1
ATOM 768 N N . ALA A 1 98 ? 2.398 1.752 0.070 1.00 96.94 98 ALA A N 1
ATOM 769 C CA . ALA A 1 98 ? 2.423 1.010 -1.191 1.00 96.94 98 ALA A CA 1
ATOM 770 C C . ALA A 1 98 ? 3.820 1.038 -1.828 1.00 96.94 98 ALA A C 1
ATOM 772 O O . ALA A 1 98 ? 4.372 -0.006 -2.188 1.00 96.94 98 ALA A O 1
ATOM 773 N N . GLN A 1 99 ? 4.441 2.221 -1.881 1.00 95.06 99 GLN A N 1
ATOM 774 C CA . GLN A 1 99 ? 5.811 2.379 -2.378 1.00 95.06 99 GLN A CA 1
ATOM 775 C C . GLN A 1 99 ? 6.813 1.588 -1.522 1.00 95.06 99 GLN A C 1
ATOM 777 O O . GLN A 1 99 ? 7.699 0.907 -2.051 1.00 95.06 99 GLN A O 1
ATOM 782 N N . ASN A 1 100 ? 6.647 1.618 -0.197 1.00 95.12 100 ASN A N 1
ATOM 783 C CA . ASN A 1 100 ? 7.470 0.841 0.725 1.00 95.12 100 ASN A CA 1
ATOM 784 C C . ASN A 1 100 ? 7.274 -0.669 0.536 1.00 95.12 100 ASN A C 1
ATOM 786 O O . ASN A 1 100 ? 8.262 -1.402 0.521 1.00 95.12 100 ASN A O 1
ATOM 790 N N . MET A 1 101 ? 6.039 -1.141 0.340 1.00 97.00 101 MET A N 1
ATOM 791 C CA . MET A 1 101 ? 5.751 -2.553 0.083 1.00 97.00 101 MET A CA 1
ATOM 792 C C . MET A 1 101 ? 6.404 -3.034 -1.211 1.00 97.00 101 MET A C 1
ATOM 794 O O . MET A 1 101 ? 7.004 -4.110 -1.225 1.00 97.00 101 MET A O 1
ATOM 798 N N . SER A 1 102 ? 6.358 -2.226 -2.271 1.00 96.69 102 SER A N 1
ATOM 799 C CA . SER A 1 102 ? 7.069 -2.526 -3.515 1.00 96.69 102 SER A CA 1
ATOM 800 C C . SER A 1 102 ? 8.566 -2.738 -3.265 1.00 96.69 102 SER A C 1
ATOM 802 O O . SER A 1 102 ? 9.108 -3.806 -3.557 1.00 96.69 102 SER A O 1
ATOM 804 N N . LYS A 1 103 ? 9.217 -1.759 -2.618 1.00 94.75 103 LYS A N 1
ATOM 805 C CA . LYS A 1 103 ? 10.661 -1.772 -2.342 1.00 94.75 103 LYS A CA 1
ATOM 806 C C . LYS A 1 103 ? 11.092 -2.889 -1.392 1.00 94.75 103 LYS A C 1
ATOM 808 O O . LYS A 1 103 ? 12.144 -3.473 -1.600 1.00 94.75 103 LYS A O 1
ATOM 813 N N . VAL A 1 104 ? 10.356 -3.121 -0.308 1.00 95.12 104 VAL A N 1
ATOM 814 C CA . VAL A 1 104 ? 10.800 -3.999 0.790 1.00 95.12 104 VAL A CA 1
ATOM 815 C C . VAL A 1 104 ? 10.333 -5.434 0.592 1.00 95.12 104 VAL A C 1
ATOM 817 O O . VAL A 1 104 ? 11.039 -6.362 0.984 1.00 95.12 104 VAL A O 1
ATOM 820 N N . HIS A 1 105 ? 9.145 -5.619 0.018 1.00 97.06 105 HIS A N 1
ATOM 821 C CA . HIS A 1 105 ? 8.497 -6.918 -0.074 1.00 97.06 105 HIS A CA 1
ATOM 822 C C . HIS A 1 105 ? 8.407 -7.422 -1.514 1.00 97.06 105 HIS A C 1
ATOM 824 O O . HIS A 1 105 ? 9.007 -8.454 -1.804 1.00 97.06 105 HIS A O 1
ATOM 830 N N . LEU A 1 106 ? 7.707 -6.728 -2.419 1.00 97.81 106 LEU A N 1
ATOM 831 C CA . LEU A 1 106 ? 7.413 -7.265 -3.759 1.00 97.81 106 LEU A CA 1
ATOM 832 C C . LEU A 1 106 ? 8.683 -7.516 -4.585 1.00 97.81 106 LEU A C 1
ATOM 834 O O . LEU A 1 106 ? 8.828 -8.598 -5.158 1.00 97.81 106 LEU A O 1
ATOM 838 N N . CYS A 1 107 ? 9.612 -6.556 -4.605 1.00 96.44 107 CYS A N 1
ATOM 839 C CA . CYS A 1 107 ? 10.848 -6.662 -5.385 1.00 96.44 107 CYS A CA 1
ATOM 840 C C . CYS A 1 107 ? 11.904 -7.582 -4.754 1.00 96.44 107 CYS A C 1
ATOM 842 O O . CYS A 1 107 ? 12.708 -8.154 -5.481 1.00 96.44 107 CYS A O 1
ATOM 844 N N . GLU A 1 108 ? 11.879 -7.772 -3.431 1.00 95.31 108 GLU A N 1
ATOM 845 C CA . GLU A 1 108 ? 13.009 -8.372 -2.701 1.00 95.31 108 GLU A CA 1
ATOM 846 C C . GLU A 1 108 ? 12.668 -9.701 -2.011 1.00 95.31 108 GLU A C 1
ATOM 848 O O . GLU A 1 108 ? 13.456 -10.642 -2.032 1.00 95.31 108 GLU A O 1
ATOM 853 N N . ARG A 1 109 ? 11.496 -9.802 -1.369 1.00 95.69 109 ARG A N 1
ATOM 854 C CA . ARG A 1 109 ? 11.209 -10.859 -0.375 1.00 95.69 109 ARG A CA 1
ATOM 855 C C . ARG A 1 109 ? 10.015 -11.740 -0.717 1.00 95.69 109 ARG A C 1
ATOM 857 O O . ARG A 1 109 ? 9.909 -12.848 -0.200 1.00 95.69 109 ARG A O 1
ATOM 864 N N . CYS A 1 110 ? 9.086 -11.255 -1.536 1.00 97.00 110 CYS A N 1
ATOM 865 C CA . CYS A 1 110 ? 7.809 -11.920 -1.763 1.00 97.00 110 CYS A CA 1
ATOM 866 C C . CYS A 1 110 ? 7.983 -13.204 -2.575 1.00 97.00 110 CYS A C 1
ATOM 868 O O . CYS A 1 110 ? 8.006 -13.158 -3.794 1.00 97.00 110 CYS A O 1
ATOM 870 N N . TYR A 1 111 ? 8.049 -14.374 -1.952 1.00 95.31 111 TYR A N 1
ATOM 871 C CA . TYR A 1 111 ? 8.228 -15.640 -2.678 1.00 95.31 111 TYR A CA 1
ATOM 872 C C . TYR A 1 111 ? 7.007 -16.083 -3.510 1.00 95.31 111 TYR A C 1
ATOM 874 O O . TYR A 1 111 ? 7.117 -17.042 -4.267 1.00 95.31 111 TYR A O 1
ATOM 882 N N . ARG A 1 112 ? 5.856 -15.401 -3.387 1.00 96.94 112 ARG A N 1
ATOM 883 C CA . ARG A 1 112 ? 4.601 -15.750 -4.083 1.00 96.94 112 ARG A CA 1
ATOM 884 C C . ARG A 1 112 ? 4.259 -14.865 -5.278 1.00 96.94 112 ARG A C 1
ATOM 886 O O . ARG A 1 112 ? 3.383 -15.235 -6.049 1.00 96.94 112 ARG A O 1
ATOM 893 N N . ILE A 1 113 ? 4.911 -13.712 -5.434 1.00 97.88 113 ILE A N 1
ATOM 894 C CA . ILE A 1 113 ? 4.687 -12.866 -6.610 1.00 97.88 113 ILE A CA 1
ATOM 895 C C . ILE A 1 113 ? 5.212 -13.581 -7.868 1.00 97.88 113 ILE A C 1
ATOM 897 O O . ILE A 1 113 ? 6.315 -14.142 -7.824 1.00 97.88 113 ILE A O 1
ATOM 901 N N . PRO A 1 114 ? 4.479 -13.548 -8.995 1.00 98.31 114 PRO A N 1
ATOM 902 C CA . PRO A 1 114 ? 4.985 -14.064 -10.260 1.00 98.31 114 PRO A CA 1
ATOM 903 C C . PRO A 1 114 ? 6.328 -13.424 -10.646 1.00 98.31 114 PRO A C 1
ATOM 905 O O . PRO A 1 114 ? 6.552 -12.221 -10.461 1.00 98.31 114 PRO A O 1
ATOM 908 N N . ARG A 1 115 ? 7.263 -14.244 -11.146 1.00 97.44 115 ARG A N 1
ATOM 909 C CA . ARG A 1 115 ? 8.653 -13.823 -11.419 1.00 97.44 115 ARG A CA 1
ATOM 910 C C . ARG A 1 115 ? 8.731 -12.735 -12.490 1.00 97.44 115 ARG A C 1
ATOM 912 O O . ARG A 1 115 ? 9.547 -11.821 -12.386 1.00 97.44 115 ARG A O 1
ATOM 919 N N . ASP A 1 116 ? 7.898 -12.851 -13.511 1.00 97.88 116 ASP A N 1
ATOM 920 C CA . ASP A 1 116 ? 7.731 -11.889 -14.595 1.00 97.88 116 ASP A CA 1
ATOM 921 C C . ASP A 1 116 ? 7.196 -10.549 -14.074 1.00 97.88 116 ASP A C 1
ATOM 923 O O . ASP A 1 116 ? 7.793 -9.511 -14.358 1.00 97.88 116 ASP A O 1
ATOM 927 N N . VAL A 1 117 ? 6.163 -10.571 -13.227 1.00 98.19 117 VAL A N 1
ATOM 928 C CA . VAL A 1 117 ? 5.609 -9.368 -12.590 1.00 98.19 117 VAL A CA 1
ATOM 929 C C . VAL A 1 117 ? 6.665 -8.674 -11.732 1.00 98.19 117 VAL A C 1
ATOM 931 O O . VAL A 1 117 ? 6.841 -7.460 -11.836 1.00 98.19 117 VAL A O 1
ATOM 934 N N . ARG A 1 118 ? 7.426 -9.425 -10.922 1.00 98.00 118 ARG A N 1
ATOM 935 C CA . ARG A 1 118 ? 8.529 -8.854 -10.132 1.00 98.00 118 ARG A CA 1
ATOM 936 C C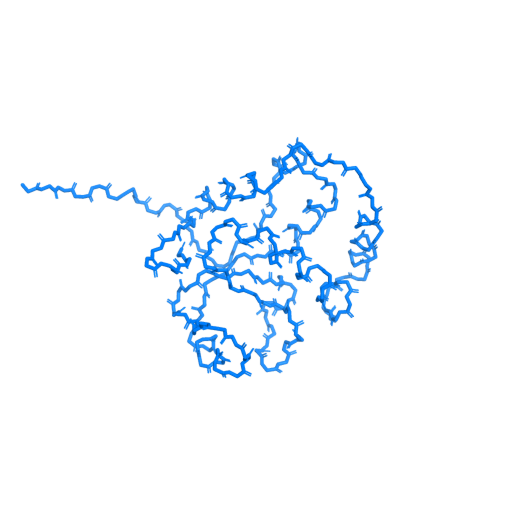 . ARG A 1 118 ? 9.568 -8.181 -11.023 1.00 98.00 118 ARG A C 1
ATOM 938 O O . ARG A 1 118 ? 9.979 -7.059 -10.740 1.00 98.00 118 ARG A O 1
ATOM 945 N N . ARG A 1 119 ? 9.999 -8.858 -12.090 1.00 96.88 119 ARG A N 1
ATOM 946 C CA . ARG A 1 119 ? 10.980 -8.309 -13.033 1.00 96.88 119 ARG A CA 1
ATOM 947 C C . ARG A 1 119 ? 10.472 -7.002 -13.641 1.00 96.88 119 ARG A C 1
ATOM 949 O O . ARG A 1 119 ? 11.216 -6.028 -13.670 1.00 96.88 119 ARG A O 1
ATOM 956 N N . GLN A 1 120 ? 9.212 -6.968 -14.071 1.00 97.25 120 GLN A N 1
ATOM 957 C CA . GLN A 1 120 ? 8.593 -5.763 -14.622 1.00 97.25 120 GLN A CA 1
ATOM 958 C C . GLN A 1 120 ? 8.517 -4.632 -13.591 1.00 97.25 120 GLN A C 1
ATOM 960 O O . GLN A 1 120 ? 8.866 -3.503 -13.920 1.00 97.25 120 GLN A O 1
ATOM 965 N N . LEU A 1 121 ? 8.147 -4.918 -12.336 1.00 96.88 121 LEU A N 1
ATOM 966 C CA . LEU A 1 121 ? 8.163 -3.921 -11.259 1.00 96.88 121 LEU A CA 1
ATOM 967 C C . LEU A 1 121 ? 9.560 -3.329 -11.048 1.00 96.88 121 LEU A C 1
ATOM 969 O O . LEU A 1 121 ? 9.680 -2.116 -10.912 1.00 96.88 121 LEU A O 1
ATOM 973 N N . ILE A 1 122 ? 10.610 -4.156 -11.047 1.00 95.38 122 ILE A N 1
ATOM 974 C CA . ILE A 1 122 ? 11.999 -3.697 -10.889 1.00 95.38 122 ILE A CA 1
ATOM 975 C C . ILE A 1 122 ? 12.411 -2.788 -12.051 1.00 95.38 122 ILE A C 1
ATOM 977 O O . ILE A 1 122 ? 12.967 -1.720 -11.811 1.00 95.38 122 ILE A O 1
ATOM 981 N N . VAL A 1 123 ? 12.110 -3.182 -13.292 1.00 94.69 123 VAL A N 1
ATOM 982 C CA . VAL A 1 123 ? 12.440 -2.393 -14.489 1.00 94.69 123 VAL A CA 1
ATOM 983 C C . VAL A 1 123 ? 11.688 -1.062 -14.493 1.00 94.69 123 VAL A C 1
ATOM 985 O O . VAL A 1 123 ? 12.301 -0.007 -14.629 1.00 94.69 123 VAL A O 1
ATOM 988 N N . LEU A 1 124 ? 10.368 -1.097 -14.293 1.00 94.31 124 LEU A N 1
ATOM 989 C CA . LEU A 1 124 ? 9.514 0.091 -14.338 1.00 94.31 124 LEU A CA 1
ATOM 990 C C . LEU A 1 124 ? 9.766 1.045 -13.165 1.00 94.31 124 LEU A C 1
ATOM 992 O O . LEU A 1 124 ? 9.526 2.239 -13.293 1.00 94.31 124 LEU A O 1
ATOM 996 N N . ARG A 1 125 ? 10.264 0.555 -12.025 1.00 87.94 125 ARG A N 1
ATOM 997 C CA . ARG A 1 125 ? 10.597 1.400 -10.869 1.00 87.94 125 ARG A CA 1
ATOM 998 C C . ARG A 1 125 ? 11.730 2.388 -11.160 1.00 87.94 125 ARG A C 1
ATOM 1000 O O . ARG A 1 125 ? 11.776 3.441 -10.531 1.00 87.94 125 ARG A O 1
ATOM 1007 N N . SER A 1 126 ? 12.640 2.033 -12.063 1.00 83.31 126 SER A N 1
ATOM 1008 C CA . SER A 1 126 ? 13.760 2.888 -12.473 1.00 83.31 126 SER A CA 1
ATOM 1009 C C . SER A 1 126 ? 13.370 3.908 -13.547 1.00 83.31 126 SER A C 1
ATOM 1011 O O . SER A 1 126 ? 14.196 4.726 -13.941 1.00 83.31 126 SER A O 1
ATOM 1013 N N . ASP A 1 127 ? 12.130 3.860 -14.034 1.00 80.06 127 ASP A N 1
ATOM 1014 C CA . ASP A 1 127 ? 11.608 4.801 -15.016 1.00 80.06 127 ASP A CA 1
ATOM 1015 C C . ASP A 1 127 ? 11.251 6.139 -14.345 1.00 80.06 127 ASP A C 1
ATOM 1017 O O . ASP A 1 127 ? 10.446 6.196 -13.413 1.00 80.06 127 ASP A O 1
ATOM 1021 N N . CYS A 1 128 ? 11.843 7.231 -14.833 1.00 67.50 128 CYS A N 1
ATOM 1022 C CA . CYS A 1 128 ? 11.638 8.584 -14.314 1.00 67.50 128 CYS A CA 1
ATOM 1023 C C . CYS A 1 128 ? 10.418 9.302 -14.918 1.00 67.50 128 CYS A C 1
ATOM 1025 O O . CYS A 1 128 ? 10.234 10.500 -14.673 1.00 67.50 128 CYS A O 1
ATOM 1027 N N . ARG A 1 129 ? 9.585 8.625 -15.723 1.00 76.38 129 ARG A N 1
ATOM 1028 C CA . ARG A 1 129 ? 8.336 9.215 -16.224 1.00 76.38 129 ARG A CA 1
ATOM 1029 C C . ARG A 1 129 ? 7.458 9.670 -15.059 1.00 76.38 129 ARG A C 1
ATOM 1031 O O . ARG A 1 129 ? 7.172 8.916 -14.131 1.00 76.38 129 ARG A O 1
ATOM 1038 N N . ARG A 1 130 ? 7.024 10.930 -15.114 1.00 69.12 130 ARG A N 1
ATOM 1039 C CA . ARG A 1 130 ? 6.151 11.524 -14.098 1.00 69.12 130 ARG A CA 1
ATOM 1040 C C . ARG A 1 130 ? 4.703 11.130 -14.372 1.00 69.12 130 ARG A C 1
ATOM 1042 O O . ARG A 1 130 ? 4.229 11.272 -15.495 1.00 69.12 130 ARG A O 1
ATOM 1049 N N . ALA A 1 131 ? 4.022 10.632 -13.345 1.00 73.31 131 ALA A N 1
ATOM 1050 C CA . ALA A 1 131 ? 2.581 10.423 -13.384 1.00 73.31 131 ALA A CA 1
ATOM 1051 C C . ALA A 1 131 ? 1.852 11.773 -13.445 1.00 73.31 131 ALA A C 1
ATOM 1053 O O . ALA A 1 131 ? 2.347 12.768 -12.914 1.00 73.31 131 ALA A O 1
ATOM 1054 N N . ILE A 1 132 ? 0.669 11.789 -14.062 1.00 71.25 132 ILE A N 1
ATOM 1055 C CA . ILE A 1 132 ? -0.229 12.953 -14.047 1.00 71.25 132 ILE A CA 1
ATOM 1056 C C . ILE A 1 132 ? -0.911 13.054 -12.671 1.00 71.25 132 ILE A C 1
ATOM 1058 O O . ILE A 1 132 ? -1.107 14.145 -12.147 1.00 71.25 132 ILE A O 1
ATOM 1062 N N . GLY A 1 133 ? -1.239 11.906 -12.074 1.00 72.94 133 GLY A N 1
ATOM 1063 C CA . GLY A 1 133 ? -1.776 11.745 -10.730 1.00 72.94 133 GLY A CA 1
ATOM 1064 C C . GLY A 1 133 ? -0.704 11.266 -9.753 1.00 72.94 133 GLY A C 1
ATOM 1065 O O . GLY A 1 133 ? 0.003 10.292 -10.002 1.00 72.94 133 GLY A O 1
ATOM 1066 N N . GLY A 1 134 ? -0.576 11.967 -8.631 1.00 82.75 134 GLY A N 1
ATOM 1067 C CA . GLY A 1 134 ? 0.349 11.631 -7.557 1.00 82.75 134 GLY A CA 1
ATOM 1068 C C . GLY A 1 134 ? -0.364 11.031 -6.351 1.00 82.75 134 GLY A C 1
ATOM 1069 O O . GLY A 1 134 ? -1.216 10.149 -6.457 1.00 82.75 134 GLY A O 1
ATOM 1070 N N . LYS A 1 135 ? -0.000 11.541 -5.179 1.00 88.75 135 LYS A N 1
ATOM 1071 C CA . LYS A 1 135 ? -0.563 11.144 -3.889 1.00 88.75 135 LYS A CA 1
ATOM 1072 C C . LYS A 1 135 ? -2.048 11.509 -3.779 1.00 88.75 135 LYS A C 1
ATOM 1074 O O . LYS A 1 135 ? -2.811 10.777 -3.162 1.00 88.75 135 LYS A O 1
ATOM 1079 N N . GLU A 1 136 ? -2.449 12.603 -4.415 1.00 92.62 136 GLU A N 1
ATOM 1080 C CA . GLU A 1 136 ? -3.808 13.145 -4.422 1.00 92.62 136 GLU A CA 1
ATOM 1081 C C . GLU A 1 136 ? -4.779 12.166 -5.088 1.00 92.62 136 GLU A C 1
ATOM 1083 O O . GLU A 1 136 ? -5.757 11.761 -4.463 1.00 92.62 136 GLU A O 1
ATOM 1088 N N . TYR A 1 137 ? -4.440 11.683 -6.292 1.00 94.38 137 TYR A N 1
ATOM 1089 C CA . TYR A 1 137 ? -5.237 10.674 -6.999 1.00 94.38 137 TYR A CA 1
ATOM 1090 C C . TYR A 1 137 ? -5.387 9.393 -6.174 1.00 94.38 137 TYR A C 1
ATOM 1092 O O . TYR A 1 137 ? -6.473 8.826 -6.093 1.00 94.38 137 TYR A O 1
ATOM 1100 N N . TRP A 1 138 ? -4.306 8.941 -5.527 1.00 94.75 138 TRP A N 1
ATOM 1101 C CA . TRP A 1 138 ? -4.376 7.788 -4.632 1.00 94.75 138 TRP A CA 1
ATOM 1102 C C . TRP A 1 138 ? -5.371 8.027 -3.501 1.00 94.75 138 TRP A C 1
ATOM 1104 O O . TRP A 1 138 ? -6.209 7.169 -3.253 1.00 94.75 138 TRP A O 1
ATOM 1114 N N . SER A 1 139 ? -5.316 9.178 -2.837 1.00 94.56 139 SER A N 1
ATOM 1115 C CA . SER A 1 139 ? -6.227 9.470 -1.734 1.00 94.56 139 SER A CA 1
ATOM 1116 C C . SER A 1 139 ? -7.688 9.553 -2.179 1.00 94.56 139 SER A C 1
ATOM 1118 O O . SER A 1 139 ? -8.559 9.008 -1.507 1.00 94.56 139 SER A O 1
ATOM 1120 N N . GLU A 1 140 ? -7.971 10.213 -3.302 1.00 94.19 140 GLU A N 1
ATOM 1121 C CA . GLU A 1 140 ? -9.321 10.294 -3.879 1.00 94.19 140 GLU A CA 1
ATOM 1122 C C . GLU A 1 140 ? -9.867 8.909 -4.230 1.00 94.19 140 GLU A C 1
ATOM 1124 O O . GLU A 1 140 ? -10.996 8.579 -3.875 1.00 94.19 140 GLU A O 1
ATOM 1129 N N . ASN A 1 141 ? -9.036 8.077 -4.856 1.00 94.19 141 ASN A N 1
ATOM 1130 C CA . ASN A 1 141 ? -9.381 6.711 -5.211 1.00 94.19 141 ASN A CA 1
ATOM 1131 C C . ASN A 1 141 ? -9.664 5.831 -3.985 1.00 94.19 141 ASN A C 1
ATOM 1133 O O . ASN A 1 141 ? -10.612 5.061 -3.969 1.00 94.19 141 ASN A O 1
ATOM 1137 N N . ILE A 1 142 ?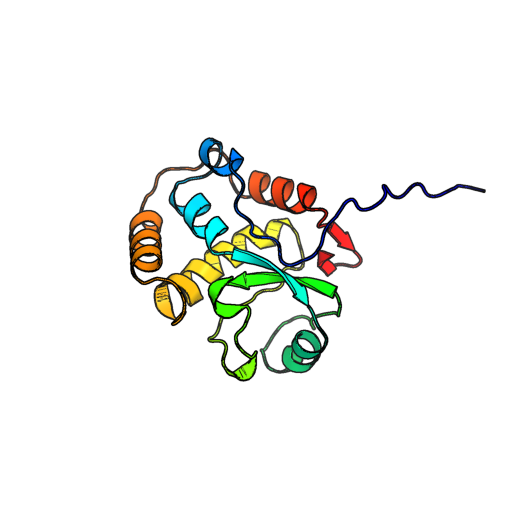 -8.863 5.960 -2.929 1.00 94.88 142 ILE A N 1
ATOM 1138 C CA . ILE A 1 142 ? -9.081 5.209 -1.689 1.00 94.88 142 ILE A CA 1
ATOM 1139 C C . ILE A 1 142 ? -10.381 5.657 -1.006 1.00 94.88 142 ILE A C 1
ATOM 1141 O O . ILE A 1 142 ? -11.144 4.816 -0.538 1.00 94.88 142 ILE A O 1
ATOM 1145 N N . ARG A 1 143 ? -10.685 6.962 -1.007 1.00 94.62 143 ARG A N 1
ATOM 1146 C CA . ARG A 1 143 ? -11.965 7.474 -0.489 1.00 94.62 143 ARG A CA 1
ATOM 1147 C C . ARG A 1 143 ? -13.159 7.001 -1.308 1.00 94.62 143 ARG A C 1
ATOM 1149 O O . ARG A 1 143 ? -14.197 6.702 -0.727 1.00 94.62 143 ARG A O 1
ATOM 1156 N N . SER A 1 144 ? -13.033 6.912 -2.633 1.00 92.69 144 SER A N 1
ATOM 1157 C CA . SER A 1 144 ? -14.123 6.419 -3.484 1.00 92.69 144 SER A CA 1
ATOM 1158 C C . SER A 1 144 ? -14.413 4.929 -3.281 1.00 92.69 144 SER A C 1
ATOM 1160 O O . SER A 1 144 ? -15.533 4.499 -3.538 1.00 92.69 144 SER A O 1
ATOM 1162 N N . LEU A 1 145 ? -13.455 4.165 -2.739 1.00 90.94 145 LEU A N 1
ATOM 1163 C CA . LEU A 1 145 ? -13.660 2.794 -2.251 1.00 90.94 145 LEU A CA 1
ATOM 1164 C C . LEU A 1 145 ? -14.363 2.735 -0.880 1.00 90.94 145 LEU A C 1
ATOM 1166 O O . LEU A 1 145 ? -14.498 1.656 -0.311 1.00 90.94 145 LEU A O 1
ATOM 1170 N N . GLY A 1 146 ? -14.797 3.876 -0.338 1.00 91.94 146 GLY A N 1
ATOM 1171 C CA . GLY A 1 146 ? -15.505 3.962 0.937 1.00 91.94 146 GLY A CA 1
ATOM 1172 C C . GLY A 1 146 ? -14.597 4.017 2.163 1.00 91.94 146 GLY A C 1
ATOM 1173 O O . GLY A 1 146 ? -15.114 3.923 3.270 1.00 91.94 146 GLY A O 1
ATOM 1174 N N . VAL A 1 147 ? -13.280 4.191 1.988 1.00 93.62 147 VAL A N 1
ATOM 1175 C CA . VAL A 1 147 ? -12.332 4.265 3.107 1.00 93.62 147 VAL A CA 1
ATOM 1176 C C . VAL A 1 147 ? -12.299 5.669 3.706 1.00 93.62 147 VAL A C 1
ATOM 1178 O O . VAL A 1 147 ? -12.109 6.662 2.993 1.00 93.62 147 VAL A O 1
ATOM 1181 N N . TYR A 1 148 ? -12.402 5.763 5.027 1.00 94.19 148 TYR A N 1
ATOM 1182 C CA . TYR A 1 148 ? -12.354 7.021 5.774 1.00 94.19 148 TYR A CA 1
ATOM 1183 C C . TYR A 1 148 ? -11.524 6.892 7.054 1.00 94.19 148 TYR A C 1
ATOM 1185 O O . TYR A 1 148 ? -11.060 5.816 7.418 1.00 94.19 148 TYR A O 1
ATOM 1193 N N . VAL A 1 149 ? -11.273 8.023 7.716 1.00 94.06 149 VAL A N 1
ATOM 1194 C CA . VAL A 1 149 ? -10.582 8.050 9.010 1.00 94.06 149 VAL A CA 1
ATOM 1195 C C . VAL A 1 149 ? -11.605 8.319 10.102 1.00 94.06 149 VAL A C 1
ATOM 1197 O O . VAL A 1 149 ? -12.303 9.329 10.058 1.00 94.06 149 VAL A O 1
ATOM 1200 N N . GLU A 1 150 ? -11.653 7.443 11.095 1.00 93.44 150 GLU A N 1
ATOM 1201 C CA . GLU A 1 150 ? -12.476 7.565 12.294 1.00 93.44 150 GLU A CA 1
ATOM 1202 C C . GLU A 1 150 ? -11.569 7.390 13.511 1.00 93.44 150 GLU A C 1
ATOM 1204 O O . GLU A 1 150 ? -10.862 6.392 13.617 1.00 93.44 150 GLU A O 1
ATOM 1209 N N . GLU A 1 151 ? -11.518 8.390 14.394 1.00 90.31 151 GLU A N 1
ATOM 1210 C CA . GLU A 1 151 ? -10.665 8.372 15.598 1.00 90.31 151 GLU A CA 1
ATOM 1211 C C . GLU A 1 151 ? -9.181 8.030 15.318 1.00 90.31 151 GLU A C 1
ATOM 1213 O O . GLU A 1 151 ? -8.500 7.376 16.107 1.00 90.31 151 GLU A O 1
ATOM 1218 N N . GLY A 1 152 ? -8.659 8.468 14.165 1.00 87.12 152 GLY A N 1
ATOM 1219 C CA . GLY A 1 152 ? -7.277 8.193 13.743 1.00 87.12 152 GLY A CA 1
ATOM 1220 C C . GLY A 1 152 ? -7.036 6.772 13.211 1.00 87.12 152 GLY A C 1
ATOM 1221 O O . GLY A 1 152 ? -5.886 6.375 13.008 1.00 87.12 152 GLY A O 1
ATOM 1222 N N . ILE A 1 153 ? -8.102 6.006 12.976 1.00 91.12 153 ILE A N 1
ATOM 1223 C CA . ILE A 1 153 ? -8.086 4.650 12.426 1.00 91.12 153 ILE A CA 1
ATOM 1224 C C . ILE A 1 153 ? -8.698 4.693 11.025 1.00 91.12 153 ILE A C 1
ATOM 1226 O O . ILE A 1 153 ? -9.729 5.324 10.812 1.00 91.12 153 ILE A O 1
ATOM 1230 N N . LEU A 1 154 ? -8.070 4.014 10.064 1.00 93.38 154 LEU A N 1
ATOM 1231 C CA . LEU A 1 154 ? -8.670 3.818 8.744 1.00 93.38 154 LEU A CA 1
ATOM 1232 C C . LEU A 1 154 ? -9.768 2.755 8.821 1.00 93.38 154 LEU A C 1
ATOM 1234 O O . LEU A 1 154 ? -9.516 1.660 9.328 1.00 93.38 154 LEU A O 1
ATOM 1238 N N . ARG A 1 155 ? -10.946 3.086 8.305 1.00 92.69 155 ARG A N 1
ATOM 1239 C CA . ARG A 1 155 ? -12.160 2.266 8.256 1.00 92.69 155 ARG A CA 1
ATOM 1240 C C . ARG A 1 155 ? -12.678 2.166 6.835 1.00 92.69 155 ARG A C 1
ATOM 1242 O O . ARG A 1 155 ? -12.370 3.094 6.056 1.00 92.69 155 ARG A O 1
#

Foldseek 3Di:
DDDPPPDDDDDLDDWDQLADPCCVQFHAPLVNLLSNQKTKGFDDPLQQVCQVVPPDPDGHDGRFIKMAGPQCPPPDPVPDDPLRIDGALAQLCNQVSSVVSLVPPLQPNPPRDDPVSNVVSVVRVPDPDDGNDDSVVSSVSCVVSVWDHDPSTID